Protein AF-A0A961HSV6-F1 (afdb_monomer_lite)

Structure (mmCIF, N/CA/C/O backbone):
data_AF-A0A961HSV6-F1
#
_entry.id   AF-A0A961HSV6-F1
#
loop_
_atom_site.group_PDB
_atom_site.id
_atom_site.type_symbol
_atom_site.label_atom_id
_atom_site.label_alt_id
_atom_site.label_comp_id
_atom_site.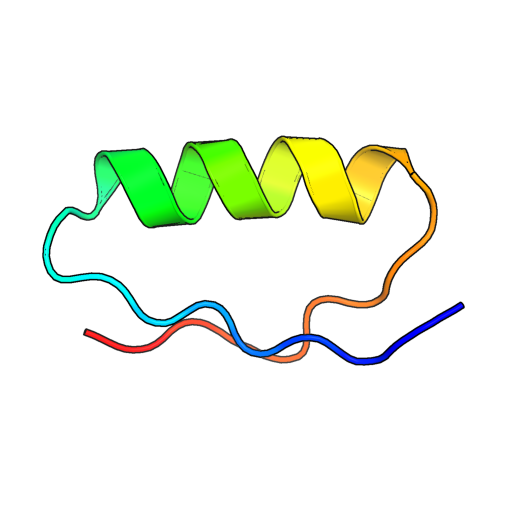label_asym_id
_atom_site.label_entity_id
_atom_site.label_seq_id
_atom_site.pdbx_PDB_ins_code
_atom_site.Cartn_x
_atom_site.Cartn_y
_atom_site.Cartn_z
_atom_site.occupancy
_atom_site.B_iso_or_equiv
_atom_site.auth_seq_id
_atom_site.auth_comp_id
_atom_site.auth_asym_id
_atom_site.auth_atom_id
_atom_site.pdbx_PDB_model_num
ATOM 1 N N . MET A 1 1 ? -14.098 2.407 3.427 1.00 83.69 1 MET A N 1
ATOM 2 C CA . MET A 1 1 ? -13.046 1.387 3.252 1.00 83.69 1 MET A CA 1
ATOM 3 C C . MET A 1 1 ? -13.007 0.989 1.786 1.00 83.69 1 MET A C 1
ATOM 5 O O . MET A 1 1 ? -14.024 0.552 1.265 1.00 83.69 1 MET A O 1
ATOM 9 N N . ALA A 1 2 ? -11.882 1.224 1.114 1.00 96.25 2 ALA A N 1
ATOM 10 C CA . ALA A 1 2 ? -11.684 0.886 -0.297 1.00 96.25 2 ALA A CA 1
ATOM 11 C C . ALA A 1 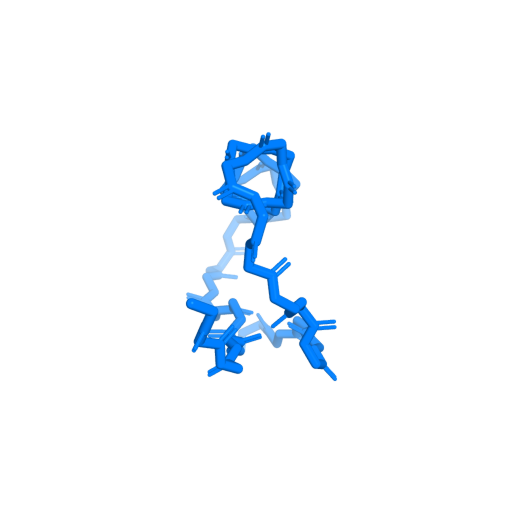2 ? -10.413 0.043 -0.425 1.00 96.25 2 ALA A C 1
ATOM 13 O O . ALA A 1 2 ? -9.524 0.180 0.415 1.00 96.25 2 ALA A O 1
ATOM 14 N N . ARG A 1 3 ? -10.350 -0.807 -1.451 1.00 97.38 3 ARG A N 1
ATOM 15 C CA . ARG A 1 3 ? -9.181 -1.633 -1.774 1.00 97.38 3 ARG A CA 1
ATOM 16 C C . ARG A 1 3 ? -8.397 -0.936 -2.878 1.00 97.38 3 ARG A C 1
ATOM 18 O O . ARG A 1 3 ? -8.973 -0.659 -3.928 1.00 97.38 3 ARG A O 1
ATOM 25 N N . ILE A 1 4 ? -7.132 -0.613 -2.625 1.00 96.88 4 ILE A N 1
ATOM 26 C CA . ILE A 1 4 ? -6.348 0.299 -3.470 1.00 96.88 4 ILE A CA 1
ATOM 27 C C . ILE A 1 4 ? -5.052 -0.374 -3.925 1.00 96.88 4 ILE A C 1
ATOM 29 O O . ILE A 1 4 ? -4.297 -0.895 -3.104 1.00 96.88 4 ILE A O 1
ATOM 33 N N . LEU A 1 5 ? -4.804 -0.342 -5.236 1.00 97.62 5 LEU A N 1
ATOM 34 C CA . LEU A 1 5 ? -3.520 -0.664 -5.858 1.00 97.62 5 LEU A CA 1
ATOM 35 C C . LEU A 1 5 ? -2.820 0.652 -6.202 1.00 97.62 5 LEU A C 1
ATOM 37 O O . LEU A 1 5 ? -3.394 1.479 -6.910 1.00 97.62 5 LEU A O 1
ATOM 41 N N . VAL A 1 6 ? -1.604 0.846 -5.697 1.00 96.56 6 VAL A N 1
ATOM 42 C CA . VAL A 1 6 ? -0.818 2.060 -5.958 1.00 96.56 6 VAL A CA 1
ATOM 43 C C . VAL A 1 6 ? 0.147 1.794 -7.115 1.00 96.56 6 VAL A C 1
ATOM 45 O O . VAL A 1 6 ? 0.990 0.910 -7.001 1.00 96.56 6 VAL A O 1
ATOM 48 N N . VAL A 1 7 ? 0.029 2.534 -8.220 1.00 96.62 7 VAL A N 1
ATOM 49 C CA . VAL A 1 7 ? 0.880 2.385 -9.418 1.00 96.62 7 VAL A CA 1
ATOM 50 C C . VAL A 1 7 ? 1.508 3.734 -9.750 1.00 96.62 7 VAL A C 1
ATOM 52 O O . VAL A 1 7 ? 0.767 4.698 -9.932 1.00 96.62 7 VAL A O 1
ATOM 55 N N . ASP A 1 8 ? 2.839 3.806 -9.773 1.00 97.12 8 ASP A N 1
ATOM 56 C CA . ASP A 1 8 ? 3.607 5.032 -10.046 1.00 97.12 8 ASP A CA 1
ATOM 57 C C . ASP A 1 8 ? 5.067 4.677 -10.382 1.00 97.12 8 ASP A C 1
ATOM 59 O O . ASP A 1 8 ? 5.623 3.753 -9.778 1.00 97.12 8 ASP A O 1
ATOM 63 N N . ASP A 1 9 ? 5.710 5.434 -11.273 1.00 95.94 9 ASP A N 1
ATOM 64 C CA . ASP A 1 9 ? 7.097 5.216 -11.701 1.00 95.94 9 ASP A CA 1
ATOM 65 C C . ASP A 1 9 ? 8.117 5.573 -10.605 1.00 95.94 9 ASP A C 1
ATOM 67 O O . ASP A 1 9 ? 9.204 4.990 -10.517 1.00 95.94 9 ASP A O 1
ATOM 71 N N . ALA A 1 10 ? 7.760 6.478 -9.694 1.00 97.25 10 ALA A N 1
ATOM 72 C CA . ALA A 1 10 ? 8.606 6.894 -8.594 1.00 97.2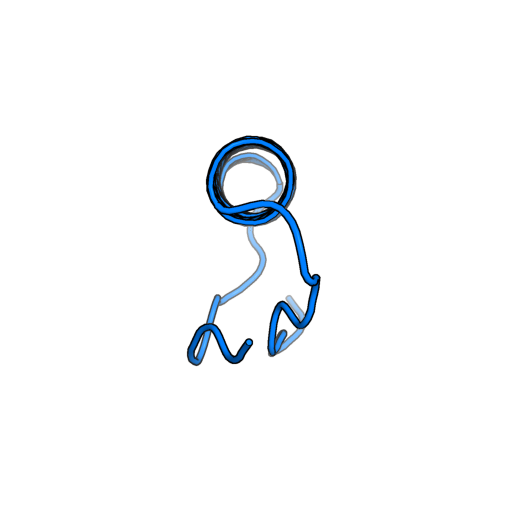5 10 ALA A CA 1
ATOM 73 C C . ALA A 1 10 ? 8.304 6.102 -7.312 1.00 97.25 10 ALA A C 1
ATOM 75 O O . ALA A 1 10 ? 7.277 6.261 -6.647 1.00 97.25 10 ALA A O 1
ATOM 76 N N . LYS A 1 11 ? 9.298 5.334 -6.844 1.00 94.81 11 LYS A N 1
ATOM 77 C CA . LYS A 1 11 ? 9.223 4.595 -5.566 1.00 94.81 11 LYS A CA 1
AT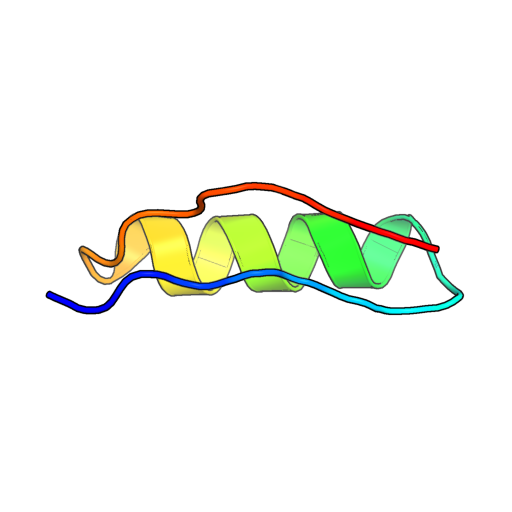OM 78 C C . LYS A 1 11 ? 8.824 5.481 -4.377 1.00 94.81 11 LYS A C 1
ATOM 80 O O . LYS A 1 11 ? 8.105 5.031 -3.489 1.00 94.81 11 LYS A O 1
ATOM 85 N N . PHE A 1 12 ? 9.290 6.731 -4.348 1.00 96.94 12 PHE A N 1
ATOM 86 C CA . PHE A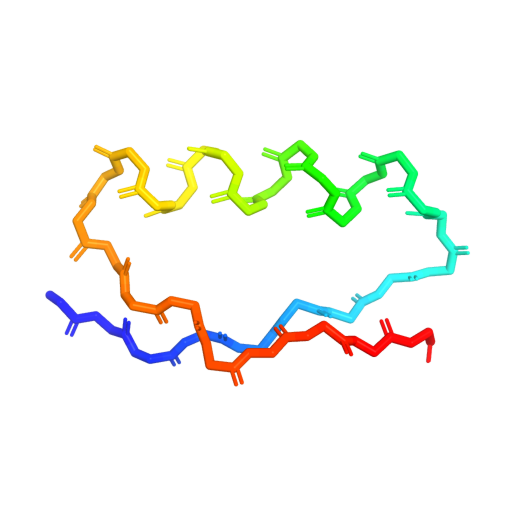 1 12 ? 8.947 7.681 -3.286 1.00 96.94 12 PHE A CA 1
ATOM 87 C C . PHE A 1 12 ? 7.448 8.007 -3.261 1.00 96.94 12 PHE A C 1
ATOM 89 O O . PHE A 1 12 ? 6.843 8.012 -2.188 1.00 96.94 12 PHE A O 1
ATOM 96 N N . MET A 1 13 ? 6.844 8.220 -4.432 1.00 97.44 13 MET A N 1
ATOM 97 C CA . MET A 1 13 ? 5.426 8.557 -4.543 1.00 97.44 13 MET A CA 1
ATOM 98 C C . MET A 1 13 ? 4.548 7.399 -4.087 1.00 97.44 13 MET A C 1
ATOM 100 O O . MET A 1 13 ? 3.598 7.620 -3.336 1.00 97.44 13 MET A O 1
ATOM 104 N N . ARG A 1 14 ? 4.917 6.157 -4.431 1.00 96.75 14 ARG A N 1
ATOM 105 C CA . ARG A 1 14 ? 4.196 4.968 -3.953 1.00 96.75 14 ARG A CA 1
ATOM 106 C C . ARG A 1 14 ? 4.145 4.900 -2.433 1.00 96.75 14 ARG A C 1
ATOM 108 O O . ARG A 1 14 ? 3.069 4.684 -1.884 1.00 96.75 14 ARG A O 1
ATOM 115 N N . THR A 1 15 ? 5.272 5.1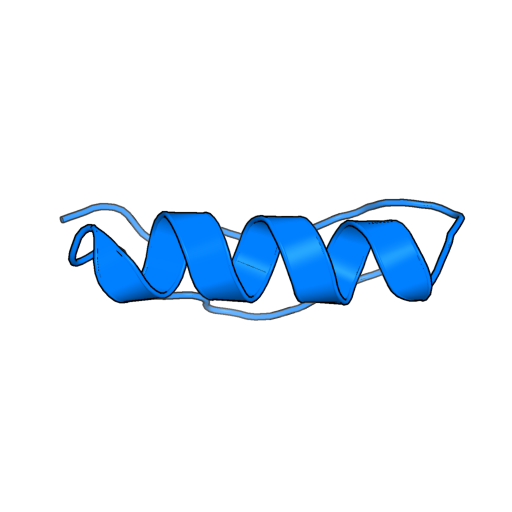38 -1.758 1.00 96.56 15 THR A N 1
ATOM 116 C CA . THR A 1 15 ? 5.341 5.171 -0.288 1.00 96.56 15 THR A CA 1
ATOM 117 C C . THR A 1 15 ? 4.456 6.275 0.290 1.00 96.56 15 THR A C 1
ATOM 119 O O . THR A 1 15 ? 3.616 5.994 1.140 1.00 96.56 15 THR A O 1
ATOM 122 N N . LEU A 1 16 ? 4.580 7.508 -0.218 1.00 97.44 16 LEU A N 1
ATOM 123 C CA . LEU A 1 16 ? 3.807 8.658 0.262 1.00 97.44 16 LEU A CA 1
ATOM 124 C C . LEU A 1 16 ? 2.295 8.416 0.152 1.00 97.44 16 LEU A C 1
ATOM 126 O O . LEU A 1 16 ? 1.549 8.654 1.103 1.00 97.44 16 LEU A O 1
ATOM 130 N N . VAL A 1 17 ? 1.841 7.918 -1.000 1.00 96.69 17 VAL A N 1
ATOM 131 C CA . VAL A 1 17 ? 0.422 7.644 -1.260 1.00 96.69 17 VAL A CA 1
ATOM 132 C C . VAL A 1 17 ? -0.089 6.495 -0.386 1.00 96.69 17 VAL A C 1
ATOM 134 O O . VAL A 1 17 ? -1.193 6.586 0.156 1.00 96.69 17 VAL A O 1
ATOM 137 N N . LYS A 1 18 ? 0.714 5.440 -0.192 1.00 96.62 18 LYS A N 1
ATOM 138 C CA . LYS A 1 18 ? 0.391 4.331 0.719 1.00 96.62 18 LYS A CA 1
ATOM 139 C C . LYS A 1 18 ? 0.150 4.810 2.140 1.00 96.62 18 LYS A C 1
ATOM 141 O O . LYS A 1 18 ? -0.855 4.434 2.738 1.00 96.62 18 LYS A O 1
ATOM 146 N N . ASP A 1 19 ? 1.049 5.639 2.657 1.00 97.00 19 ASP A N 1
ATOM 147 C CA . ASP A 1 19 ? 0.987 6.108 4.039 1.00 97.00 19 ASP A CA 1
ATOM 148 C C . ASP A 1 19 ? -0.232 7.012 4.254 1.00 97.00 19 ASP A C 1
ATOM 150 O O . ASP A 1 19 ? -0.957 6.856 5.240 1.00 97.00 19 ASP A O 1
ATOM 154 N N . ALA A 1 20 ? -0.517 7.900 3.296 1.00 97.88 20 ALA A N 1
ATOM 155 C CA . ALA A 1 20 ? -1.678 8.783 3.343 1.00 97.88 20 ALA A CA 1
ATOM 156 C C . ALA A 1 20 ? -3.007 8.004 3.331 1.00 97.88 20 ALA A C 1
ATOM 158 O O . ALA A 1 20 ? -3.868 8.230 4.182 1.00 97.88 20 ALA A O 1
ATOM 159 N N . LEU A 1 21 ? -3.169 7.065 2.392 1.00 96.81 21 LEU A N 1
ATOM 160 C CA . LEU A 1 21 ? -4.417 6.313 2.211 1.00 96.81 21 LEU A CA 1
ATOM 161 C C . LEU A 1 21 ? -4.595 5.194 3.248 1.00 96.81 21 LEU A C 1
ATOM 163 O O . LEU A 1 21 ? -5.718 4.903 3.662 1.00 96.81 21 LEU A O 1
ATOM 167 N N . GLY A 1 22 ? -3.500 4.580 3.700 1.00 95.81 22 GLY A N 1
ATOM 168 C CA . GLY A 1 22 ? -3.519 3.617 4.800 1.00 95.81 22 GLY A CA 1
ATOM 169 C C . GLY A 1 22 ? -3.946 4.276 6.111 1.00 95.81 22 GLY A C 1
ATOM 170 O O . GLY A 1 22 ? -4.803 3.749 6.820 1.00 95.81 22 GLY A O 1
ATOM 171 N N . SER A 1 23 ? -3.437 5.483 6.388 1.00 96.00 23 SER A N 1
ATOM 172 C CA . SER A 1 23 ? -3.808 6.261 7.579 1.00 96.00 23 SER A CA 1
ATOM 173 C C . SER A 1 23 ? -5.274 6.710 7.576 1.00 96.00 23 SER A C 1
ATOM 175 O O . SER A 1 23 ? -5.852 6.909 8.642 1.00 96.00 23 SER A O 1
ATOM 177 N N . SER A 1 24 ? -5.908 6.836 6.404 1.00 96.19 24 SER A N 1
ATOM 178 C CA . SER A 1 24 ? -7.333 7.172 6.281 1.00 96.19 24 SER A CA 1
ATOM 179 C C . SER A 1 24 ? -8.269 5.952 6.279 1.00 96.19 24 SER A C 1
ATOM 181 O O . SER A 1 24 ? -9.465 6.093 6.014 1.00 96.19 24 SER A O 1
ATOM 183 N N . GLY A 1 25 ? -7.760 4.752 6.587 1.00 95.50 25 GLY A N 1
ATOM 184 C CA . GLY A 1 25 ? -8.569 3.538 6.745 1.00 95.50 25 GLY A CA 1
ATOM 185 C C . GLY A 1 25 ? -8.922 2.826 5.434 1.00 95.50 25 GLY A C 1
ATOM 186 O O . GLY A 1 25 ? -9.940 2.125 5.360 1.00 95.50 25 GLY A O 1
ATOM 187 N N . HIS A 1 26 ? -8.117 3.010 4.382 1.00 97.62 26 HIS A N 1
ATOM 188 C CA . HIS A 1 26 ? -8.179 2.176 3.181 1.00 97.62 26 HIS A CA 1
ATOM 189 C C . HIS A 1 26 ? -7.238 0.974 3.289 1.00 97.62 26 HIS A C 1
ATOM 191 O O . HIS A 1 26 ? -6.220 1.007 3.974 1.00 97.62 26 HIS A O 1
ATOM 197 N N . GLU A 1 27 ? -7.585 -0.099 2.585 1.00 97.75 27 GLU A N 1
ATOM 198 C CA . GLU A 1 27 ? -6.765 -1.300 2.490 1.00 97.75 27 GLU A CA 1
ATOM 199 C C . GLU A 1 27 ? -5.892 -1.201 1.238 1.00 97.75 27 GLU A C 1
ATOM 201 O O . GLU A 1 27 ? -6.402 -1.133 0.114 1.00 97.75 27 GLU A O 1
ATOM 206 N N . ILE A 1 28 ? -4.574 -1.202 1.421 1.00 96.88 28 ILE A N 1
ATOM 207 C CA . ILE A 1 28 ? -3.635 -1.243 0.302 1.00 96.88 28 ILE A CA 1
ATOM 208 C C . ILE A 1 28 ? -3.384 -2.701 -0.069 1.00 96.88 28 ILE A C 1
ATOM 210 O O . ILE A 1 28 ? -2.819 -3.455 0.719 1.00 96.88 28 ILE A O 1
ATOM 214 N N . VAL A 1 29 ? -3.792 -3.091 -1.276 1.00 96.94 29 VAL A N 1
ATOM 215 C CA . VAL A 1 29 ? -3.685 -4.482 -1.749 1.00 96.94 29 VAL A CA 1
ATOM 216 C C . VAL A 1 29 ? -2.381 -4.766 -2.494 1.00 96.94 29 VAL A C 1
ATOM 218 O O . VAL A 1 29 ? -2.063 -5.924 -2.747 1.00 96.94 29 VAL A O 1
ATOM 221 N N . GLY A 1 30 ? -1.618 -3.728 -2.841 1.00 94.62 30 GLY A N 1
ATOM 222 C CA . GLY A 1 30 ? -0.316 -3.866 -3.484 1.00 94.62 30 GLY A CA 1
ATOM 223 C C . GLY A 1 30 ? 0.234 -2.546 -4.011 1.00 94.62 30 GLY A C 1
ATOM 224 O O . GLY A 1 30 ? -0.427 -1.505 -3.954 1.00 94.62 30 GLY A O 1
ATOM 225 N N . GLU A 1 31 ? 1.444 -2.619 -4.554 1.00 95.12 31 GLU A N 1
ATOM 226 C CA . GLU A 1 31 ? 2.077 -1.556 -5.329 1.00 95.12 31 GLU A CA 1
ATOM 227 C C . GLU A 1 31 ? 2.643 -2.131 -6.636 1.00 95.12 31 GLU A C 1
ATOM 229 O O . GLU A 1 31 ? 3.088 -3.280 -6.654 1.00 95.12 31 GLU A O 1
ATOM 234 N N . ALA A 1 32 ? 2.604 -1.355 -7.717 1.00 92.19 32 ALA A N 1
ATOM 235 C CA . ALA A 1 32 ? 3.218 -1.690 -9.001 1.00 92.19 32 ALA A CA 1
ATOM 236 C C . ALA A 1 32 ? 4.060 -0.514 -9.514 1.00 92.19 32 ALA A C 1
ATOM 238 O O . ALA A 1 32 ? 3.861 0.623 -9.082 1.00 92.19 32 ALA A O 1
ATOM 239 N N . GLU A 1 33 ? 5.015 -0.818 -10.393 1.00 88.06 33 GLU A N 1
ATOM 240 C CA . GLU A 1 33 ? 5.828 0.167 -11.122 1.00 88.06 33 GLU A CA 1
ATOM 241 C C . GLU A 1 33 ? 5.117 0.619 -12.399 1.00 88.06 33 GLU A C 1
ATOM 243 O O . GLU A 1 33 ? 4.516 -0.254 -13.071 1.00 88.06 33 GLU A O 1
#

Radius of gyration: 8.83 Å; chains: 1; bounding box: 22×13×19 Å

pLDDT: mean 95.85, std 2.81, range [83.69, 97.88]

Foldseek 3Di:
DEEDEAEDPDPVVSVVVCVVVVVVPYHYPYYYD

Secondary structure (DSSP, 8-state):
--EEEEE-S-HHHHHHHHHHHHHTT-EEEEEE-

Sequence (33 aa):
MARILVVDDAKFMRTLVKDALGSSGHEIVGEAE